Protein AF-A0A8T4JL71-F1 (afdb_monomer_lite)

Foldseek 3Di:
DAAQCFDQDPNDTDHHGDDPPPPDDDDPPPDDDDDPPVDDLVRLVVDDLVRLLVVCVVVVPPPSVVDDSVRSSVVSCVVSVD

Radius of gyration: 22.53 Å; chains: 1; bounding box: 46×18×54 Å

Sequence (82 aa):
MKFDYKVKYKGKWYLPGEEIEEEKEEAVKFASMPFDKPFTKTEINRMSTDALKTLAAENDVPGYEEMTGSSLKEYFINLFEL

pLDDT: mean 71.52, std 14.14, range [41.06, 85.56]

Secondary structure (DSSP, 8-state):
-B-SS-EEETTEEE-TT-B---------------S--SS-HHHHHHS-HHHHHHHHHHTT-TTTTTS-HHHHHHHHHHHTT-

Structure (mmCIF, N/CA/C/O backbone):
data_AF-A0A8T4JL71-F1
#
_entry.id   AF-A0A8T4JL71-F1
#
loop_
_atom_site.group_PDB
_atom_site.id
_atom_site.type_symbol
_atom_site.label_atom_id
_atom_site.label_alt_id
_atom_site.label_comp_id
_atom_site.label_asym_id
_atom_site.label_entity_id
_atom_site.label_seq_id
_atom_site.pdbx_PDB_ins_code
_atom_site.Cartn_x
_atom_site.Cartn_y
_atom_site.Cartn_z
_atom_site.occupancy
_atom_site.B_iso_or_equiv
_atom_site.auth_seq_id
_atom_site.auth_comp_id
_atom_site.auth_asym_id
_atom_site.auth_atom_id
_atom_site.pdbx_PDB_model_num
ATOM 1 N N . MET A 1 1 ? -31.461 -3.826 23.504 1.00 64.50 1 MET A N 1
ATOM 2 C CA . MET A 1 1 ? -31.742 -3.850 24.961 1.00 64.50 1 MET A CA 1
ATOM 3 C C . MET A 1 1 ? -31.743 -2.415 25.484 1.00 64.50 1 MET A C 1
ATOM 5 O O . MET A 1 1 ? -30.812 -1.682 25.177 1.00 64.50 1 MET A O 1
ATOM 9 N N . LYS A 1 2 ? -32.786 -1.979 26.203 1.00 67.31 2 LYS A N 1
ATOM 10 C CA . LYS A 1 2 ? -32.926 -0.594 26.694 1.00 67.31 2 LYS A CA 1
ATOM 11 C C . LYS A 1 2 ? -32.721 -0.562 28.206 1.00 67.31 2 LYS A C 1
ATOM 13 O O . LYS A 1 2 ? -33.261 -1.414 28.906 1.00 67.31 2 LYS A O 1
ATOM 18 N N . PHE A 1 3 ? -31.948 0.404 28.689 1.00 71.06 3 PHE A N 1
ATOM 19 C CA . PHE A 1 3 ? -31.693 0.590 30.116 1.00 71.06 3 PHE A CA 1
ATOM 20 C C . PHE A 1 3 ? -32.172 1.975 30.552 1.00 71.06 3 PHE A C 1
ATOM 22 O O . PHE A 1 3 ? -31.845 2.975 29.916 1.00 71.06 3 PHE A O 1
ATOM 29 N N . ASP A 1 4 ? -32.915 2.046 31.658 1.00 73.31 4 ASP A N 1
ATOM 30 C CA . ASP A 1 4 ? -33.400 3.301 32.261 1.00 73.31 4 ASP A CA 1
ATOM 31 C C . ASP A 1 4 ? -32.321 4.047 33.066 1.00 73.31 4 ASP A C 1
ATOM 33 O O . ASP A 1 4 ? -32.583 5.053 33.724 1.00 73.31 4 ASP A O 1
ATOM 37 N N . TYR A 1 5 ? -31.081 3.565 33.020 1.00 76.62 5 TYR A N 1
ATOM 38 C CA . TYR A 1 5 ? -29.933 4.162 33.684 1.00 76.62 5 TYR A CA 1
ATOM 39 C C . TYR A 1 5 ? -28.708 4.132 32.773 1.00 76.62 5 TYR A C 1
ATOM 41 O O . TYR A 1 5 ? -28.595 3.316 31.860 1.00 76.62 5 TYR A O 1
ATOM 49 N N . LYS A 1 6 ? -27.764 5.039 33.045 1.00 78.19 6 LYS A N 1
ATOM 50 C CA . LYS A 1 6 ? -26.511 5.141 32.300 1.00 78.19 6 LYS A CA 1
ATOM 51 C C . LYS A 1 6 ? -25.711 3.855 32.484 1.00 78.19 6 LYS A C 1
ATOM 53 O O . LYS A 1 6 ? -25.317 3.526 33.604 1.00 78.19 6 LYS A O 1
ATOM 58 N N . VAL A 1 7 ? -25.436 3.156 31.391 1.00 79.75 7 VAL A N 1
ATOM 59 C CA . VAL A 1 7 ? -24.742 1.866 31.416 1.00 79.75 7 VAL A CA 1
ATOM 60 C C . VAL A 1 7 ? -23.496 1.919 30.542 1.00 79.75 7 VAL A C 1
ATOM 62 O O . VAL A 1 7 ? -23.472 2.546 29.482 1.00 79.75 7 VAL A O 1
ATOM 65 N N . LYS A 1 8 ? -22.425 1.274 31.006 1.00 78.81 8 LYS A N 1
ATOM 66 C CA . LYS A 1 8 ? -21.231 1.041 30.197 1.00 78.81 8 LYS A CA 1
ATOM 67 C C . LYS A 1 8 ? -21.377 -0.319 29.524 1.00 78.81 8 LYS A C 1
ATOM 69 O O . LYS A 1 8 ? -21.327 -1.338 30.208 1.00 78.81 8 LYS 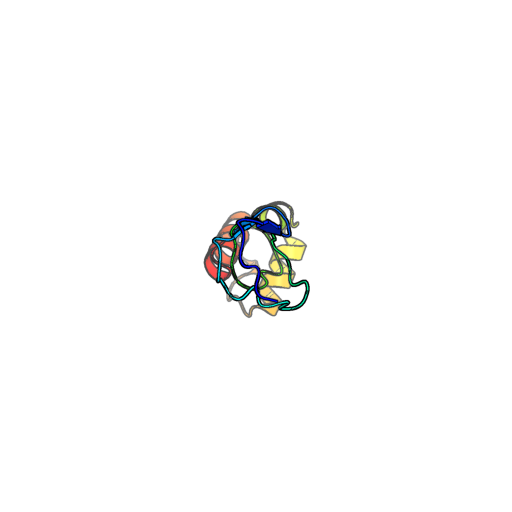A O 1
ATOM 74 N N . TYR A 1 9 ? -21.522 -0.338 28.203 1.00 71.56 9 TYR A N 1
ATOM 75 C CA . TYR A 1 9 ? -21.651 -1.567 27.420 1.00 71.56 9 TYR A CA 1
ATOM 76 C C . TYR A 1 9 ? -20.575 -1.603 26.328 1.00 71.56 9 TYR A C 1
ATOM 78 O O . TYR A 1 9 ? -20.372 -0.623 25.612 1.00 71.56 9 TYR A O 1
ATOM 86 N N . LYS A 1 10 ? -19.806 -2.701 26.260 1.00 65.81 10 LYS A N 1
ATOM 87 C CA . LYS A 1 10 ? -18.657 -2.884 25.340 1.00 65.81 10 LYS A CA 1
ATOM 88 C C . LYS A 1 10 ? -17.708 -1.666 25.252 1.00 65.81 10 LYS A C 1
ATOM 90 O O . LYS A 1 10 ? -17.223 -1.303 24.188 1.00 65.81 10 LYS A O 1
ATOM 95 N N . GLY A 1 11 ? -17.451 -1.007 26.386 1.00 75.00 11 GLY A N 1
ATOM 96 C CA . GLY A 1 11 ? -16.527 0.134 26.474 1.00 75.00 11 GLY A CA 1
ATOM 97 C C . GLY A 1 11 ? -17.114 1.503 26.104 1.00 75.00 11 GLY A C 1
ATOM 98 O O . GLY A 1 11 ? -16.455 2.507 26.369 1.00 75.00 11 GLY A O 1
ATOM 99 N N . LYS A 1 12 ? -18.346 1.570 25.585 1.00 72.19 12 LYS A N 1
ATOM 100 C CA . LYS A 1 12 ? -19.072 2.822 25.322 1.00 72.19 12 LYS A CA 1
ATOM 101 C C . LYS A 1 12 ? -20.070 3.110 26.445 1.00 72.19 12 LYS A C 1
ATOM 103 O O . LYS A 1 12 ? -20.599 2.195 27.075 1.00 72.19 12 LYS A O 1
ATOM 108 N N . TRP A 1 13 ? -20.282 4.391 26.727 1.00 78.88 13 TRP A N 1
ATOM 109 C CA . TRP A 1 13 ? -21.285 4.850 27.683 1.00 78.88 13 TRP A CA 1
ATOM 110 C C . TRP A 1 13 ? -22.573 5.164 26.938 1.00 78.88 13 TRP A C 1
ATOM 112 O O . TRP A 1 13 ? -22.547 6.002 26.043 1.00 78.88 13 TRP A O 1
ATOM 122 N N . TYR A 1 14 ? -23.663 4.527 27.347 1.00 76.25 14 TYR A N 1
ATOM 123 C CA . TYR A 1 14 ? -24.993 4.757 26.795 1.00 76.25 14 TYR A CA 1
ATOM 124 C C . TYR A 1 14 ? -25.833 5.555 27.780 1.00 76.25 14 TYR A C 1
ATOM 126 O O . TYR A 1 14 ? -25.733 5.362 29.003 1.00 76.25 14 TYR A O 1
ATOM 134 N N . LEU A 1 15 ? -26.617 6.486 27.249 1.00 77.69 15 LEU A N 1
ATOM 135 C CA . LEU A 1 15 ? -27.519 7.314 28.041 1.00 77.69 15 LEU A CA 1
ATOM 136 C C . LEU A 1 15 ? -28.805 6.541 28.384 1.00 77.69 15 LEU A C 1
ATOM 138 O O . LEU A 1 15 ? -29.183 5.614 27.665 1.00 77.69 15 LEU A O 1
ATOM 142 N N . PRO A 1 16 ? -29.487 6.905 29.489 1.00 78.44 16 PRO A N 1
ATOM 143 C CA . PRO A 1 16 ? -30.766 6.310 29.849 1.00 78.44 16 PRO A CA 1
ATOM 144 C C . PRO A 1 16 ? -31.760 6.410 28.693 1.00 78.44 16 PRO A C 1
ATOM 146 O O . PRO A 1 16 ? -32.043 7.500 28.196 1.00 78.44 16 PRO A O 1
ATOM 149 N N . GLY A 1 17 ? -32.297 5.270 28.283 1.00 69.00 17 GLY A N 1
ATOM 150 C CA . GLY A 1 17 ? -33.300 5.184 27.235 1.00 69.00 17 GLY A CA 1
ATOM 151 C C . GLY A 1 17 ? -32.770 5.054 25.804 1.00 69.00 17 GLY A C 1
ATOM 152 O O . GLY A 1 17 ? -33.599 4.945 24.899 1.00 69.00 17 GLY A O 1
ATOM 153 N N . GLU A 1 18 ? -31.452 5.005 25.588 1.00 65.62 18 GLU A N 1
ATOM 154 C CA . GLU A 1 18 ? -30.892 4.604 24.293 1.00 65.62 18 GLU A CA 1
ATOM 155 C C . GLU A 1 18 ? -31.111 3.106 24.047 1.00 65.62 18 GLU A C 1
ATOM 157 O O . GLU A 1 18 ? -30.920 2.260 24.929 1.00 65.62 18 GLU A O 1
ATOM 162 N N . GLU A 1 19 ? -31.548 2.781 22.833 1.00 64.75 19 GLU A N 1
ATOM 163 C CA . GLU A 1 19 ? -31.717 1.406 22.387 1.00 64.75 19 GLU A CA 1
ATOM 164 C C . GLU A 1 19 ? -30.341 0.851 22.013 1.00 64.75 19 GLU A C 1
ATOM 166 O O . GLU A 1 19 ? -29.765 1.208 20.990 1.00 64.75 19 GLU A O 1
ATOM 171 N N . ILE A 1 20 ? -29.772 0.011 22.883 1.00 65.94 20 ILE A N 1
ATOM 172 C CA . ILE A 1 20 ? -28.526 -0.691 22.577 1.00 65.94 20 ILE A CA 1
ATOM 173 C C . ILE A 1 20 ? -28.899 -1.819 21.624 1.00 65.94 20 ILE A C 1
ATOM 175 O O . ILE A 1 20 ? -29.371 -2.875 22.063 1.00 65.94 20 ILE A O 1
ATOM 179 N N . GLU A 1 21 ? -28.753 -1.580 20.327 1.00 62.25 21 GLU A N 1
ATOM 180 C CA . GLU A 1 21 ? -28.784 -2.643 19.333 1.00 62.25 21 GLU A CA 1
ATOM 181 C C . GLU A 1 21 ? -27.654 -3.621 19.689 1.00 62.25 21 GLU A C 1
ATOM 183 O O . GLU A 1 21 ? -26.469 -3.282 19.663 1.00 62.25 21 GLU A O 1
ATOM 188 N N . GLU A 1 22 ? -28.017 -4.847 20.083 1.00 54.62 22 GLU A N 1
ATOM 189 C CA . GLU A 1 22 ? -27.107 -5.998 20.061 1.00 54.62 22 GLU A CA 1
ATOM 190 C C . GLU A 1 22 ? -26.870 -6.370 18.596 1.00 54.62 22 GLU A C 1
ATOM 192 O O . GLU A 1 22 ? -27.175 -7.470 18.137 1.00 54.62 22 GLU A O 1
ATOM 197 N N . GLU A 1 23 ? -26.363 -5.412 17.824 1.00 48.50 23 GLU A N 1
ATOM 198 C CA . GLU A 1 23 ? -25.800 -5.730 16.539 1.00 48.50 23 GLU A CA 1
ATOM 199 C C . GLU A 1 23 ? -24.524 -6.517 16.817 1.00 48.50 23 GLU A C 1
ATOM 201 O O . GLU A 1 23 ? -23.719 -6.218 17.713 1.00 48.50 23 GLU A O 1
ATOM 206 N N . LYS A 1 24 ? -24.466 -7.644 16.122 1.00 43.62 24 LYS A N 1
ATOM 207 C CA . LYS A 1 24 ? -23.488 -8.707 16.257 1.00 43.62 24 LYS A CA 1
ATOM 208 C C . LYS A 1 24 ? -22.088 -8.118 16.303 1.00 43.62 24 LYS A C 1
ATOM 210 O O . LYS A 1 24 ? -21.812 -7.060 15.755 1.00 43.62 24 LYS A O 1
ATOM 215 N N . GLU A 1 25 ? -21.214 -8.824 17.000 1.00 46.62 25 GLU A N 1
ATOM 216 C CA . GLU A 1 25 ? -19.786 -8.558 17.053 1.00 46.62 25 GLU A CA 1
ATOM 217 C C . GLU A 1 25 ? -19.179 -8.419 15.652 1.00 46.62 25 GLU A C 1
ATOM 219 O O . GLU A 1 25 ? -18.606 -9.355 15.115 1.00 46.62 25 GLU A O 1
ATOM 224 N N . GLU A 1 26 ? -19.240 -7.229 15.076 1.00 44.88 26 GLU A N 1
ATOM 225 C CA . GLU A 1 26 ? -18.405 -6.856 13.953 1.00 44.88 26 GLU A CA 1
ATOM 226 C C . GLU A 1 26 ? -17.524 -5.707 14.411 1.00 44.88 26 GLU A C 1
ATOM 228 O O . GLU A 1 26 ? -17.851 -4.525 14.384 1.00 44.88 26 GLU A O 1
ATOM 233 N N . ALA A 1 27 ? -16.381 -6.144 14.939 1.00 42.16 27 ALA A N 1
ATOM 234 C CA . ALA A 1 27 ? -15.102 -5.509 14.705 1.00 42.16 27 ALA A CA 1
ATOM 235 C C . ALA A 1 27 ? -15.098 -3.986 14.885 1.00 42.16 27 ALA A C 1
ATOM 237 O O . ALA A 1 27 ? -14.929 -3.217 13.942 1.00 42.16 27 ALA A O 1
ATOM 238 N N . VAL A 1 28 ? -15.089 -3.553 16.146 1.00 42.97 28 VAL A N 1
ATOM 239 C CA . VAL A 1 28 ? -14.438 -2.287 16.492 1.00 42.97 28 VAL A CA 1
ATOM 240 C C . VAL A 1 28 ? -12.924 -2.468 16.294 1.00 42.97 28 VAL A C 1
ATOM 242 O O . VAL A 1 28 ? -12.161 -2.614 17.247 1.00 42.97 28 VAL A O 1
ATOM 245 N N . LYS A 1 29 ? -12.482 -2.504 15.033 1.00 43.66 29 LYS A N 1
ATOM 246 C CA . LYS A 1 29 ? -11.092 -2.271 14.647 1.00 43.66 29 LYS A CA 1
ATOM 247 C C . LYS A 1 29 ? -10.927 -0.763 14.531 1.00 43.66 29 LYS A C 1
ATOM 249 O O . LYS A 1 29 ? -11.2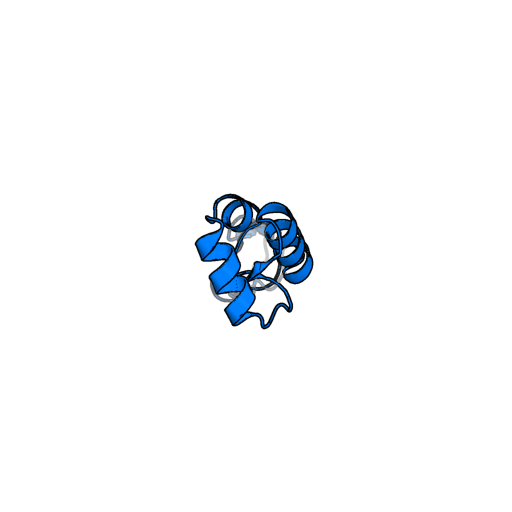15 -0.152 13.510 1.00 43.66 29 LYS A O 1
ATOM 254 N N . PHE A 1 30 ? -10.468 -0.158 15.620 1.00 43.31 30 PHE A N 1
ATOM 255 C CA . PHE A 1 30 ? -9.799 1.132 15.562 1.00 43.31 30 PHE A CA 1
ATOM 256 C C . PHE A 1 30 ? -8.551 0.991 14.687 1.00 43.31 30 PHE A C 1
ATOM 258 O O . PHE A 1 30 ? -7.499 0.609 15.185 1.00 43.31 30 PHE A O 1
ATOM 265 N N . ALA A 1 31 ? -8.675 1.257 13.393 1.00 41.75 31 ALA A N 1
ATOM 266 C CA . ALA A 1 31 ? -7.609 1.768 12.542 1.00 41.75 31 ALA A CA 1
ATOM 267 C C . ALA A 1 31 ? -8.206 2.043 11.164 1.00 41.75 31 ALA A C 1
ATOM 269 O O . ALA A 1 31 ? -8.725 1.152 10.504 1.00 41.75 31 ALA A O 1
ATOM 270 N N . SER A 1 32 ? -8.127 3.301 10.759 1.00 44.66 32 SER A N 1
ATOM 271 C CA . SER A 1 32 ? -8.085 3.737 9.369 1.00 44.66 32 SER A CA 1
ATOM 272 C C . SER A 1 32 ? -7.543 2.656 8.419 1.00 44.66 32 SER A C 1
ATOM 274 O O . SER A 1 32 ? -6.401 2.242 8.595 1.00 44.66 32 SER A O 1
ATOM 276 N N . MET A 1 33 ? -8.331 2.201 7.444 1.00 41.72 33 MET A N 1
ATOM 277 C CA . MET A 1 33 ? -7.976 2.194 6.017 1.00 41.72 33 MET A CA 1
ATOM 278 C C . MET A 1 33 ? -8.968 1.366 5.185 1.00 41.72 33 MET A C 1
ATOM 280 O O . MET A 1 33 ? -9.574 0.424 5.694 1.00 41.72 33 MET A O 1
ATOM 284 N N . PRO A 1 34 ? -9.193 1.789 3.930 1.00 48.47 34 PRO A N 1
ATOM 285 C CA . PRO A 1 34 ? -10.321 1.375 3.119 1.00 48.47 34 PRO A CA 1
ATOM 286 C C . PRO A 1 34 ? -10.086 -0.030 2.569 1.00 48.47 34 PRO A C 1
ATOM 288 O O . PRO A 1 34 ? -8.939 -0.436 2.411 1.00 48.47 34 PRO A O 1
ATOM 291 N N . PHE A 1 35 ? -11.191 -0.717 2.277 1.00 41.06 35 PHE A N 1
ATOM 292 C CA . PHE A 1 35 ? -11.338 -1.658 1.167 1.00 41.06 35 PHE A CA 1
ATOM 293 C C . PHE A 1 35 ? -10.114 -2.536 0.904 1.00 41.06 35 PHE A C 1
ATOM 295 O O . PHE A 1 35 ? -9.202 -2.080 0.225 1.00 41.06 35 PHE A O 1
ATOM 302 N N . ASP A 1 36 ? -10.113 -3.759 1.445 1.00 46.72 36 ASP A N 1
ATOM 303 C CA . ASP A 1 36 ? -9.273 -4.895 1.039 1.00 46.72 36 ASP A CA 1
ATOM 304 C C . ASP A 1 36 ? -8.154 -4.549 0.043 1.00 46.72 36 ASP A C 1
ATOM 306 O O . ASP A 1 36 ? -8.234 -4.861 -1.143 1.00 46.72 36 ASP A O 1
ATOM 310 N N . LYS A 1 37 ? -7.109 -3.855 0.506 1.00 54.88 37 LYS A N 1
ATOM 311 C CA . LYS A 1 37 ? -5.896 -3.681 -0.287 1.00 54.88 37 LYS A CA 1
ATOM 312 C C . LYS A 1 37 ? -5.099 -4.954 -0.050 1.00 54.88 37 LYS A C 1
ATOM 314 O O . LYS A 1 37 ? -4.582 -5.111 1.058 1.00 54.88 37 LYS A O 1
ATOM 319 N N . PRO A 1 38 ? -4.994 -5.878 -1.023 1.00 61.44 38 PRO A N 1
ATOM 320 C CA . PRO A 1 38 ? -4.245 -7.118 -0.824 1.00 61.44 38 PRO A CA 1
ATOM 321 C C . PRO A 1 38 ? -2.764 -6.858 -0.513 1.00 61.44 38 PRO A C 1
ATOM 323 O O . PRO A 1 38 ? -2.074 -7.749 -0.035 1.00 61.44 38 PRO A O 1
ATOM 326 N N . PHE A 1 39 ? -2.287 -5.629 -0.740 1.00 64.06 39 PHE A N 1
ATOM 327 C CA . PHE A 1 39 ? -0.921 -5.212 -0.481 1.00 64.06 39 PHE A CA 1
ATOM 328 C C . PHE A 1 39 ? -0.881 -3.884 0.271 1.00 64.06 39 PHE A C 1
ATOM 330 O O . PHE A 1 39 ? -1.600 -2.945 -0.060 1.00 64.06 39 PHE A O 1
ATOM 337 N N . THR A 1 40 ? 0.002 -3.786 1.266 1.00 78.06 40 THR A N 1
ATOM 338 C CA . THR A 1 40 ? 0.361 -2.512 1.902 1.00 78.06 40 THR A CA 1
ATOM 339 C C . THR A 1 40 ? 1.515 -1.835 1.157 1.00 78.06 40 THR A C 1
ATOM 341 O O . THR A 1 40 ? 2.313 -2.491 0.4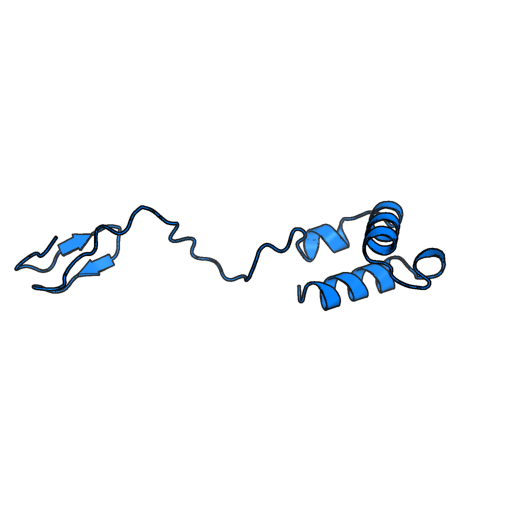81 1.00 78.06 40 THR A O 1
ATOM 344 N N . LYS A 1 41 ? 1.686 -0.514 1.329 1.00 78.44 41 LYS A N 1
ATOM 345 C CA . LYS A 1 41 ? 2.847 0.229 0.797 1.00 78.44 41 LYS A CA 1
ATOM 346 C C . LYS A 1 41 ? 4.176 -0.417 1.199 1.00 78.44 41 LYS A C 1
ATOM 348 O O . LYS A 1 41 ? 5.138 -0.415 0.431 1.00 78.44 41 LYS A O 1
ATOM 353 N N . THR A 1 42 ? 4.238 -0.970 2.409 1.00 78.00 42 THR A N 1
ATOM 354 C CA . THR A 1 42 ? 5.415 -1.673 2.929 1.00 78.00 42 THR A CA 1
ATOM 355 C C . THR A 1 42 ? 5.644 -2.998 2.208 1.00 78.00 42 THR A C 1
ATOM 357 O O . THR A 1 42 ? 6.792 -3.318 1.907 1.00 78.00 42 THR A O 1
ATOM 360 N N . GLU A 1 43 ? 4.587 -3.746 1.888 1.00 79.81 43 GLU A N 1
ATOM 361 C CA . GLU A 1 43 ? 4.681 -4.971 1.084 1.00 79.81 43 GLU A CA 1
ATOM 362 C C . GLU A 1 43 ? 5.194 -4.696 -0.323 1.00 79.81 43 GLU A C 1
ATOM 364 O O . GLU A 1 43 ? 6.167 -5.326 -0.729 1.00 79.81 43 GLU A O 1
ATOM 369 N N . ILE A 1 44 ? 4.649 -3.694 -1.018 1.00 83.88 44 ILE A N 1
ATOM 370 C CA . ILE A 1 44 ? 5.120 -3.303 -2.359 1.00 83.88 44 ILE A CA 1
ATOM 371 C C . ILE A 1 44 ? 6.602 -2.898 -2.315 1.00 83.88 44 ILE A C 1
ATOM 373 O O . ILE A 1 44 ? 7.397 -3.279 -3.173 1.00 83.88 44 ILE A O 1
ATOM 377 N N . ASN A 1 45 ? 7.016 -2.164 -1.277 1.00 82.06 45 ASN A N 1
ATOM 378 C CA . ASN A 1 45 ? 8.416 -1.769 -1.119 1.00 82.06 45 ASN A CA 1
ATOM 379 C C . ASN A 1 45 ? 9.350 -2.938 -0.772 1.00 82.06 45 ASN A C 1
ATOM 381 O O . ASN A 1 45 ? 10.525 -2.886 -1.154 1.00 82.06 45 ASN A O 1
ATOM 385 N N . ARG A 1 46 ? 8.844 -3.965 -0.076 1.00 82.38 46 ARG A N 1
ATOM 386 C CA . ARG A 1 46 ? 9.574 -5.191 0.285 1.00 82.38 46 ARG A CA 1
ATOM 387 C C . ARG A 1 46 ? 9.590 -6.246 -0.821 1.00 82.38 46 ARG A C 1
ATOM 389 O O . ARG A 1 46 ? 10.465 -7.106 -0.780 1.00 82.38 46 ARG A O 1
ATOM 396 N N . MET A 1 47 ? 8.665 -6.197 -1.780 1.00 80.62 47 MET A N 1
ATOM 397 C CA . MET A 1 47 ? 8.657 -7.110 -2.921 1.00 80.62 47 MET A CA 1
ATOM 398 C C . MET A 1 47 ? 9.932 -6.958 -3.759 1.00 80.62 47 MET A C 1
ATOM 400 O O . MET A 1 47 ? 10.401 -5.849 -4.041 1.00 80.62 47 MET A O 1
ATOM 404 N N . SER A 1 48 ? 10.484 -8.102 -4.166 1.00 82.56 48 SER A N 1
ATOM 405 C CA . SER A 1 48 ? 11.569 -8.177 -5.144 1.00 82.56 48 SER A CA 1
ATOM 406 C C . SER A 1 48 ? 11.104 -7.647 -6.499 1.00 82.56 48 SER A C 1
ATOM 408 O O . SER A 1 48 ? 9.916 -7.681 -6.820 1.00 82.56 48 SER A O 1
ATOM 410 N N . THR A 1 49 ? 12.046 -7.206 -7.329 1.00 82.94 49 THR A N 1
ATOM 411 C CA . THR A 1 49 ? 11.764 -6.743 -8.696 1.00 82.94 49 THR A CA 1
ATOM 412 C C . THR A 1 49 ? 11.020 -7.782 -9.527 1.00 82.94 49 THR A C 1
ATOM 414 O O . THR A 1 49 ? 10.114 -7.416 -10.263 1.00 82.94 49 THR A O 1
ATOM 417 N N . ASP A 1 50 ? 11.345 -9.066 -9.369 1.00 83.88 50 ASP A N 1
ATOM 418 C CA . ASP A 1 50 ? 10.666 -10.174 -10.046 1.00 83.88 50 ASP A CA 1
ATOM 419 C C . ASP A 1 50 ? 9.195 -10.282 -9.634 1.00 83.88 50 ASP A C 1
ATOM 421 O O . ASP A 1 50 ? 8.323 -10.375 -10.488 1.00 83.88 50 ASP A O 1
ATOM 425 N N . ALA A 1 51 ? 8.901 -10.172 -8.333 1.00 83.62 51 ALA A N 1
ATOM 426 C CA . ALA A 1 51 ? 7.531 -10.203 -7.822 1.00 83.62 51 ALA A CA 1
ATOM 427 C C . ALA A 1 51 ? 6.715 -8.990 -8.300 1.00 83.62 51 ALA A C 1
ATOM 429 O O . ALA A 1 51 ? 5.556 -9.143 -8.670 1.00 83.62 51 ALA A O 1
ATOM 430 N N . LEU A 1 52 ? 7.329 -7.802 -8.358 1.00 84.06 52 LEU A N 1
ATOM 431 C CA . LEU A 1 52 ? 6.698 -6.599 -8.914 1.00 84.06 52 LEU A CA 1
ATOM 432 C C . LEU A 1 52 ? 6.425 -6.732 -10.415 1.00 84.06 52 LEU A C 1
ATOM 434 O O . LEU A 1 52 ? 5.402 -6.244 -10.883 1.00 84.06 52 LEU A O 1
ATOM 438 N N . LYS A 1 53 ? 7.313 -7.393 -11.166 1.00 83.69 53 LYS A N 1
ATOM 439 C CA . LYS A 1 53 ? 7.109 -7.679 -12.592 1.00 83.69 53 LYS A CA 1
ATOM 440 C C . LYS A 1 53 ? 5.981 -8.681 -12.812 1.00 83.69 53 LYS A C 1
ATOM 442 O O . LYS A 1 53 ? 5.152 -8.445 -13.681 1.00 83.69 53 LYS A O 1
ATOM 447 N N . THR A 1 54 ? 5.896 -9.737 -12.001 1.00 84.69 54 THR A N 1
ATOM 448 C CA . THR A 1 54 ? 4.759 -10.670 -12.037 1.00 84.69 54 THR A CA 1
ATOM 449 C C . THR A 1 54 ? 3.451 -9.947 -11.736 1.00 84.69 54 THR A C 1
ATOM 451 O O . THR A 1 54 ? 2.506 -10.063 -12.507 1.00 84.69 54 THR A O 1
ATOM 454 N N . LEU A 1 55 ? 3.426 -9.119 -10.686 1.00 84.00 55 LEU A N 1
ATOM 455 C CA . LEU A 1 55 ? 2.258 -8.307 -10.343 1.00 84.00 55 LEU A CA 1
ATOM 456 C C . LEU A 1 55 ? 1.890 -7.348 -11.489 1.00 84.00 55 LEU A C 1
ATOM 458 O O . LEU A 1 55 ? 0.719 -7.092 -11.745 1.00 84.00 55 LEU A O 1
ATOM 462 N N . ALA A 1 56 ? 2.885 -6.821 -12.204 1.00 84.69 56 ALA A N 1
ATOM 463 C CA . ALA A 1 56 ? 2.675 -5.901 -13.319 1.00 84.69 56 ALA A CA 1
ATOM 464 C C . ALA A 1 56 ? 2.131 -6.611 -14.556 1.00 84.69 56 ALA A C 1
ATOM 466 O O . ALA A 1 56 ? 1.269 -6.058 -15.233 1.00 84.69 56 ALA A O 1
ATOM 467 N N . ALA A 1 57 ? 2.574 -7.844 -14.803 1.00 84.00 57 ALA A N 1
ATOM 468 C CA . ALA A 1 57 ? 2.005 -8.710 -15.823 1.00 84.00 57 ALA A CA 1
ATOM 469 C C . ALA A 1 57 ? 0.543 -9.068 -15.506 1.00 84.00 57 ALA A C 1
ATOM 471 O O . ALA A 1 57 ? -0.293 -9.022 -16.400 1.00 84.00 57 ALA A O 1
ATOM 472 N N . GLU A 1 58 ? 0.215 -9.357 -14.241 1.00 84.00 58 GLU A N 1
ATOM 473 C CA . GLU A 1 58 ? -1.165 -9.633 -13.801 1.00 84.00 58 GLU A CA 1
ATOM 474 C C . GLU A 1 58 ? -2.093 -8.410 -13.893 1.00 84.00 58 GLU A C 1
ATOM 476 O O . GLU A 1 58 ? -3.300 -8.567 -14.049 1.00 84.00 58 GLU A O 1
ATOM 481 N N . ASN A 1 59 ? -1.542 -7.198 -13.783 1.00 81.31 59 ASN A N 1
ATOM 482 C CA . ASN A 1 59 ? -2.287 -5.938 -13.884 1.00 81.31 59 ASN A CA 1
ATOM 483 C C . ASN A 1 59 ? -2.211 -5.306 -15.291 1.00 81.31 59 ASN A C 1
ATOM 485 O O . ASN A 1 59 ? -2.561 -4.134 -15.439 1.00 81.31 59 ASN A O 1
ATOM 489 N N . ASP A 1 60 ? -1.729 -6.045 -16.301 1.00 81.00 60 ASP A N 1
ATOM 490 C CA . ASP A 1 60 ? -1.592 -5.594 -17.696 1.00 81.00 60 ASP A CA 1
ATOM 491 C C . ASP A 1 60 ? -0.841 -4.250 -17.845 1.00 81.00 60 ASP A C 1
ATOM 493 O O . ASP A 1 60 ? -1.193 -3.392 -18.658 1.00 81.00 60 ASP A O 1
ATOM 497 N N . VAL A 1 61 ? 0.218 -4.035 -17.055 1.00 78.62 61 VAL A N 1
ATOM 498 C CA . VAL A 1 61 ? 1.004 -2.791 -17.095 1.00 78.62 61 VAL A CA 1
ATOM 499 C C . VAL A 1 61 ? 1.916 -2.787 -18.329 1.00 78.62 61 VAL A C 1
ATOM 501 O O . VAL A 1 61 ? 2.870 -3.565 -18.386 1.00 78.62 61 VAL A O 1
ATOM 504 N N . PRO A 1 62 ? 1.711 -1.902 -19.320 1.00 78.50 62 PRO A N 1
ATOM 505 C CA . PRO A 1 62 ? 2.547 -1.874 -20.515 1.00 78.50 62 PRO A CA 1
ATOM 506 C C . PRO A 1 62 ? 3.972 -1.409 -20.178 1.00 78.50 62 PRO A C 1
ATOM 508 O O . PRO A 1 62 ? 4.173 -0.396 -19.510 1.00 78.50 62 PRO A O 1
ATOM 511 N N . GLY A 1 63 ? 4.975 -2.144 -20.665 1.00 79.31 63 GLY A N 1
ATOM 512 C CA . GLY A 1 63 ? 6.389 -1.801 -20.468 1.00 79.31 63 GLY A CA 1
ATOM 513 C C . GLY A 1 63 ? 6.970 -2.199 -19.107 1.00 79.31 63 GLY A C 1
ATOM 514 O O . GLY A 1 63 ? 8.064 -1.753 -18.764 1.00 79.31 63 GLY A O 1
ATOM 515 N N . TYR A 1 64 ? 6.291 -3.059 -18.337 1.00 78.88 64 TYR A N 1
ATOM 516 C CA . TYR A 1 64 ? 6.771 -3.517 -17.026 1.00 78.88 64 TYR A CA 1
ATOM 517 C C . TYR A 1 64 ? 8.153 -4.199 -17.053 1.00 78.88 64 TYR A C 1
ATOM 519 O O . TYR A 1 64 ? 8.865 -4.202 -16.048 1.00 78.88 64 TYR A O 1
ATOM 527 N N . GLU A 1 65 ? 8.555 -4.768 -18.192 1.00 74.81 65 GLU A N 1
ATOM 528 C CA . GLU A 1 65 ? 9.868 -5.398 -18.347 1.00 74.81 65 GLU A CA 1
ATOM 529 C C . GLU A 1 65 ? 11.018 -4.384 -18.388 1.00 74.81 65 GLU A C 1
ATOM 531 O O . GLU A 1 65 ? 12.089 -4.665 -17.835 1.00 74.81 65 GLU A O 1
ATOM 536 N N . GLU A 1 66 ? 10.773 -3.213 -18.987 1.00 79.31 66 GLU A N 1
ATOM 537 C CA . GLU A 1 66 ? 11.735 -2.114 -19.139 1.00 79.31 66 GLU A CA 1
ATOM 538 C C . GLU A 1 66 ? 11.674 -1.107 -17.979 1.00 79.31 66 GLU A C 1
ATOM 540 O O . GLU A 1 66 ? 12.613 -0.335 -17.768 1.00 79.31 66 GLU A O 1
ATOM 545 N N . MET A 1 67 ? 10.594 -1.117 -17.190 1.00 78.25 67 MET A N 1
ATOM 546 C CA . MET A 1 67 ? 10.467 -0.262 -16.013 1.00 78.25 67 MET A CA 1
ATOM 547 C C . MET A 1 67 ? 11.422 -0.680 -14.891 1.00 78.25 67 MET A C 1
ATOM 549 O O . MET A 1 67 ? 11.609 -1.857 -14.572 1.00 78.25 67 MET A O 1
ATOM 553 N N . THR A 1 68 ? 12.001 0.321 -14.224 1.00 81.81 68 THR A N 1
ATOM 554 C CA . THR A 1 68 ? 12.797 0.083 -13.018 1.00 81.81 68 THR A CA 1
ATOM 555 C C . THR A 1 68 ? 11.900 -0.359 -11.863 1.00 81.81 68 THR A C 1
ATOM 557 O O . THR A 1 68 ? 10.745 0.059 -11.755 1.00 81.81 68 THR A O 1
ATOM 560 N N . GLY A 1 69 ? 12.444 -1.166 -10.946 1.00 79.56 69 GLY A N 1
ATOM 561 C CA . GLY A 1 69 ? 11.708 -1.612 -9.760 1.00 79.56 69 GLY A CA 1
ATOM 562 C C . GLY A 1 69 ? 11.127 -0.460 -8.934 1.00 79.56 69 GLY A C 1
ATOM 563 O O . GLY A 1 69 ? 10.062 -0.614 -8.352 1.00 79.56 69 GLY A O 1
ATOM 564 N N . SER A 1 70 ? 11.784 0.704 -8.916 1.00 82.56 70 SER A N 1
ATOM 565 C CA . SER A 1 70 ? 11.276 1.909 -8.251 1.00 8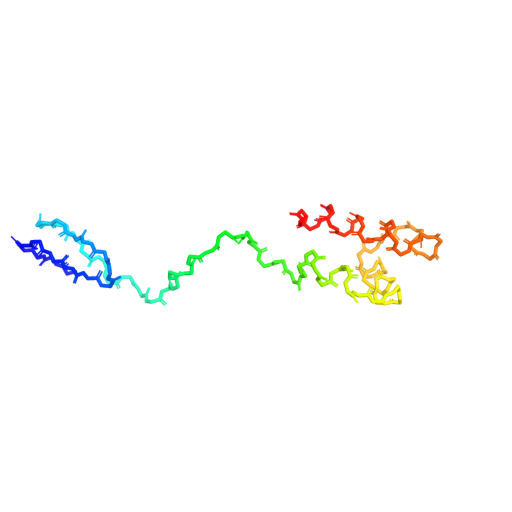2.56 70 SER A CA 1
ATOM 566 C C . SER A 1 70 ? 10.027 2.467 -8.936 1.00 82.56 70 SER A C 1
ATOM 568 O O . SER A 1 70 ? 9.042 2.745 -8.259 1.00 82.56 70 SER A O 1
ATOM 570 N N . SER A 1 71 ? 10.031 2.565 -10.270 1.00 84.94 71 SER A N 1
ATOM 571 C CA . SER A 1 71 ? 8.875 3.032 -11.048 1.00 84.94 71 SER A CA 1
ATOM 572 C C . SER A 1 71 ? 7.670 2.102 -10.892 1.00 84.94 71 SER A C 1
ATOM 574 O O . SER A 1 71 ? 6.551 2.574 -10.715 1.00 84.94 71 SER A O 1
ATOM 576 N N . LEU A 1 72 ? 7.901 0.783 -10.877 1.00 83.81 72 LEU A N 1
ATOM 577 C CA . LEU A 1 72 ? 6.850 -0.206 -10.619 1.00 83.81 72 LEU A CA 1
ATOM 578 C C . LEU A 1 72 ? 6.250 -0.040 -9.218 1.00 83.81 72 LEU A C 1
ATOM 580 O O . LEU A 1 72 ? 5.031 -0.042 -9.069 1.00 83.81 72 LEU A O 1
ATOM 584 N N . LYS A 1 73 ? 7.087 0.166 -8.192 1.00 85.56 73 LYS A N 1
ATOM 585 C CA . LYS A 1 73 ? 6.612 0.411 -6.820 1.00 85.56 73 LYS A CA 1
ATOM 586 C C . LYS A 1 73 ? 5.706 1.633 -6.751 1.00 85.56 73 LYS A C 1
ATOM 588 O O . LYS A 1 73 ? 4.627 1.546 -6.175 1.00 85.56 73 LYS A O 1
ATOM 593 N N . GLU A 1 74 ? 6.123 2.749 -7.342 1.00 84.62 74 GLU A N 1
ATOM 594 C CA . GLU A 1 74 ? 5.313 3.971 -7.367 1.00 84.62 74 GLU A CA 1
ATOM 595 C C . GLU A 1 74 ? 4.007 3.782 -8.142 1.00 84.62 74 GLU A C 1
ATOM 597 O O . GLU A 1 74 ? 2.964 4.256 -7.694 1.00 84.62 74 GLU A O 1
ATOM 602 N N . TYR A 1 75 ? 4.037 3.049 -9.257 1.00 84.19 75 TYR A N 1
ATOM 603 C CA . TYR A 1 75 ? 2.834 2.726 -10.021 1.00 84.19 75 TYR A CA 1
ATOM 604 C C . TYR A 1 75 ? 1.818 1.954 -9.172 1.00 84.19 75 TYR A C 1
ATOM 606 O O . TYR A 1 75 ? 0.663 2.364 -9.092 1.00 84.19 75 TYR A O 1
ATOM 614 N N . PHE A 1 76 ? 2.241 0.899 -8.470 1.00 81.88 76 PHE A N 1
ATOM 615 C CA . PHE A 1 76 ? 1.337 0.132 -7.606 1.00 81.88 76 PHE A CA 1
ATOM 616 C C . PHE A 1 76 ? 0.856 0.922 -6.395 1.00 81.88 76 PHE A C 1
ATOM 618 O O . PHE A 1 76 ? -0.306 0.809 -6.016 1.00 81.88 76 PHE A O 1
ATOM 625 N N . ILE A 1 77 ? 1.718 1.745 -5.795 1.00 83.31 77 ILE A N 1
ATOM 626 C CA . ILE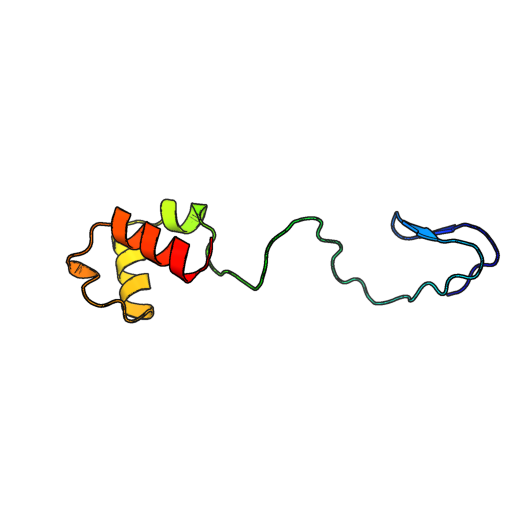 A 1 77 ? 1.317 2.614 -4.684 1.00 83.31 77 ILE A CA 1
ATOM 627 C C . ILE A 1 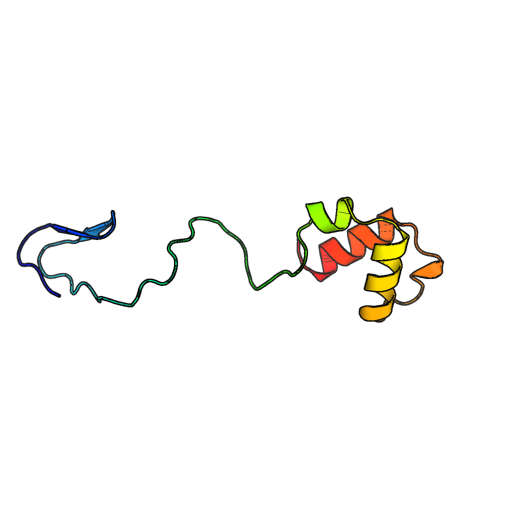77 ? 0.220 3.585 -5.141 1.00 83.31 77 ILE A C 1
ATOM 629 O O . ILE A 1 77 ? -0.755 3.767 -4.420 1.00 83.31 77 ILE A O 1
ATOM 633 N N . ASN A 1 78 ? 0.331 4.148 -6.347 1.00 83.69 78 ASN A N 1
ATOM 634 C CA . ASN A 1 78 ? -0.714 4.998 -6.918 1.00 83.69 78 ASN A CA 1
ATOM 635 C C . ASN A 1 78 ? -1.975 4.202 -7.297 1.00 83.69 78 ASN A C 1
ATOM 637 O O . ASN A 1 78 ? -3.073 4.636 -6.969 1.00 83.69 78 ASN A O 1
ATOM 641 N N . LEU A 1 79 ? -1.832 3.038 -7.942 1.00 80.81 79 LEU A N 1
ATOM 642 C CA . LEU A 1 79 ? -2.954 2.198 -8.384 1.00 80.81 79 LEU A CA 1
ATOM 643 C C . LEU A 1 79 ? -3.827 1.727 -7.215 1.00 80.81 79 LEU A C 1
ATOM 645 O O . LEU A 1 79 ? -5.050 1.716 -7.315 1.00 80.81 79 LEU A O 1
ATOM 649 N N . PHE A 1 80 ? -3.196 1.349 -6.104 1.00 78.00 80 PHE A N 1
ATOM 650 C CA . PHE A 1 80 ? -3.877 0.915 -4.883 1.00 78.00 80 PHE A CA 1
ATOM 651 C C . PHE A 1 80 ? -4.121 2.068 -3.888 1.00 78.00 80 PHE A C 1
ATOM 653 O O . PHE A 1 80 ? -4.568 1.826 -2.761 1.00 78.00 80 PHE A O 1
ATOM 660 N N . GLU A 1 81 ? -3.815 3.313 -4.270 1.00 75.62 81 GLU A N 1
ATOM 661 C CA . GLU A 1 81 ? -3.951 4.528 -3.450 1.00 75.62 81 GLU A CA 1
ATOM 662 C C . GLU A 1 81 ? -3.348 4.382 -2.028 1.00 75.62 81 GLU A C 1
ATOM 664 O O . GLU A 1 81 ? -4.003 4.682 -1.024 1.00 75.62 81 GLU A O 1
ATOM 669 N N . LEU A 1 82 ? -2.141 3.809 -1.922 1.00 70.56 82 LEU A N 1
ATOM 670 C CA . LEU A 1 82 ? -1.470 3.354 -0.685 1.00 70.56 82 LEU A CA 1
ATOM 671 C C . LEU A 1 82 ? -0.532 4.366 -0.002 1.00 70.56 82 LEU A C 1
ATOM 673 O O . LEU A 1 82 ? 0.124 5.193 -0.673 1.00 70.56 82 LEU A O 1
#